Protein AF-B2CUY2-F1 (afdb_monomer_lite)

Organism: Arabidopsis thaliana (NCBI:txid3702)

Sequence (73 aa):
VNNPANLLSIAEETLAEFLCKATGTAVDWVQMIGMKPGPDSIGIVAVSRNCSGIAARACGLVSLEPMKVAEIL

Structure (mmCIF, N/CA/C/O backbone):
data_AF-B2CUY2-F1
#
_entry.id   AF-B2CUY2-F1
#
loop_
_atom_site.group_PDB
_atom_site.id
_atom_site.type_symbol
_atom_site.label_atom_id
_atom_site.label_alt_id
_atom_site.label_comp_id
_atom_site.label_asym_id
_atom_site.label_entity_id
_atom_site.label_seq_id
_atom_site.pdbx_PDB_ins_code
_atom_site.Cartn_x
_atom_site.Cartn_y
_atom_site.Cartn_z
_atom_site.occupancy
_atom_site.B_iso_or_equiv
_atom_site.auth_seq_id
_atom_site.auth_comp_id
_atom_site.auth_asym_id
_atom_site.auth_atom_id
_atom_site.pdbx_PDB_model_num
ATOM 1 N N . VAL A 1 1 ? 28.755 10.976 -1.472 1.00 50.66 1 VAL A N 1
ATOM 2 C CA . VAL A 1 1 ? 27.447 10.552 -0.912 1.00 50.66 1 VAL A CA 1
ATOM 3 C C . VAL A 1 1 ? 26.867 11.560 0.097 1.00 50.66 1 VAL A C 1
ATOM 5 O O . VAL A 1 1 ? 25.694 11.465 0.403 1.00 50.66 1 VAL A O 1
ATOM 8 N N . ASN A 1 2 ? 27.595 12.607 0.525 1.00 62.88 2 ASN A N 1
ATOM 9 C CA . ASN A 1 2 ? 27.136 13.523 1.589 1.00 62.88 2 ASN A CA 1
ATOM 10 C C . ASN A 1 2 ? 26.871 14.959 1.093 1.00 62.88 2 ASN A C 1
ATOM 12 O O . ASN A 1 2 ? 27.467 15.902 1.603 1.00 62.88 2 ASN A O 1
ATOM 16 N N . ASN A 1 3 ? 26.022 15.133 0.075 1.00 80.44 3 ASN A N 1
ATOM 17 C CA . ASN A 1 3 ? 25.513 16.457 -0.304 1.00 80.44 3 ASN A CA 1
ATOM 18 C C . ASN A 1 3 ? 24.006 16.506 0.006 1.00 80.44 3 ASN A C 1
ATOM 20 O O . ASN A 1 3 ? 23.278 15.688 -0.561 1.00 80.44 3 ASN A O 1
ATOM 24 N N . PRO A 1 4 ? 23.518 17.419 0.866 1.00 80.69 4 PRO A N 1
ATOM 25 C CA . PRO A 1 4 ? 22.094 17.523 1.193 1.00 80.69 4 PRO A CA 1
ATOM 26 C C . PRO A 1 4 ? 21.199 17.727 -0.039 1.00 80.69 4 PRO A C 1
ATOM 28 O O . PRO A 1 4 ? 20.092 17.200 -0.065 1.00 80.69 4 PRO A O 1
ATOM 31 N N . ALA A 1 5 ? 21.692 18.389 -1.093 1.00 86.19 5 ALA A N 1
ATOM 32 C CA . ALA A 1 5 ? 20.941 18.536 -2.345 1.00 86.19 5 ALA A CA 1
ATOM 33 C C . ALA A 1 5 ? 20.689 17.188 -3.050 1.00 86.19 5 ALA A C 1
ATOM 35 O O . ALA A 1 5 ? 19.621 16.969 -3.614 1.00 86.19 5 ALA A O 1
ATOM 36 N N . ASN A 1 6 ? 21.641 16.254 -2.969 1.00 89.31 6 ASN A N 1
ATOM 37 C CA . ASN A 1 6 ? 21.481 14.927 -3.564 1.00 89.31 6 ASN A CA 1
ATOM 38 C C . ASN A 1 6 ? 20.482 14.080 -2.764 1.00 89.31 6 ASN A C 1
ATOM 40 O O . ASN A 1 6 ? 19.722 13.320 -3.351 1.00 89.31 6 ASN A O 1
ATOM 44 N N . LEU A 1 7 ? 20.471 14.212 -1.432 1.00 92.56 7 LEU A N 1
ATOM 45 C CA . LEU A 1 7 ? 19.502 13.517 -0.579 1.00 92.56 7 LEU A CA 1
ATOM 46 C C . LEU A 1 7 ? 18.077 14.019 -0.819 1.00 92.56 7 LEU A C 1
ATOM 48 O O . LEU A 1 7 ? 17.156 13.209 -0.866 1.00 92.56 7 LEU A O 1
ATOM 52 N N . LEU A 1 8 ? 17.908 15.331 -1.011 1.00 92.62 8 LEU A N 1
ATOM 53 C CA . LEU A 1 8 ? 16.614 15.914 -1.359 1.00 92.62 8 LEU A CA 1
ATOM 54 C C . LEU A 1 8 ? 16.092 15.350 -2.686 1.00 92.62 8 LEU A C 1
ATOM 56 O O . LEU A 1 8 ? 14.967 14.868 -2.730 1.00 92.62 8 LEU A O 1
ATOM 60 N N . SER A 1 9 ? 16.932 15.314 -3.724 1.00 93.50 9 SER A N 1
ATOM 61 C CA . SER A 1 9 ? 16.553 14.746 -5.024 1.00 93.50 9 SER A CA 1
ATOM 62 C C . SER A 1 9 ? 16.130 13.274 -4.925 1.00 93.50 9 SER A C 1
ATOM 64 O O . SER A 1 9 ? 15.150 12.885 -5.552 1.00 93.50 9 SER A O 1
ATOM 66 N N . ILE A 1 10 ? 16.826 12.462 -4.119 1.00 93.25 10 ILE A N 1
ATOM 67 C CA . ILE A 1 10 ? 16.450 11.055 -3.887 1.00 93.25 10 ILE A CA 1
ATOM 68 C C . ILE A 1 10 ? 15.105 10.966 -3.159 1.00 93.25 10 ILE A C 1
ATOM 70 O O . ILE A 1 10 ? 14.277 10.119 -3.493 1.00 93.25 10 ILE A O 1
ATOM 74 N N . ALA A 1 11 ? 14.872 11.825 -2.164 1.00 94.12 11 ALA A N 1
ATOM 75 C CA . ALA A 1 11 ? 13.613 11.850 -1.427 1.00 94.12 11 ALA A CA 1
ATOM 76 C C . ALA A 1 11 ? 12.433 12.232 -2.333 1.00 94.12 11 ALA A C 1
ATOM 78 O O . ALA A 1 11 ? 11.379 11.604 -2.252 1.00 94.12 11 ALA A O 1
ATOM 79 N N . GLU A 1 12 ? 12.617 13.211 -3.219 1.00 95.38 12 GLU A N 1
ATOM 80 C CA . GLU A 1 12 ? 11.602 13.636 -4.188 1.00 95.38 12 GLU A CA 1
ATOM 81 C C . GLU A 1 12 ? 11.283 12.534 -5.206 1.00 95.38 12 GLU A C 1
ATOM 83 O O . GLU A 1 12 ? 10.110 12.230 -5.429 1.00 95.38 12 GLU A O 1
ATOM 88 N N . GLU A 1 13 ? 12.307 11.886 -5.768 1.00 92.62 13 GLU A N 1
ATOM 89 C CA . GLU A 1 13 ? 12.135 10.748 -6.680 1.00 92.62 13 GLU A CA 1
ATOM 90 C C . GLU A 1 13 ? 11.408 9.584 -5.989 1.00 92.62 13 GLU A C 1
ATOM 92 O O . GLU A 1 13 ? 10.430 9.051 -6.517 1.00 92.62 13 GLU A O 1
ATOM 97 N N . THR A 1 14 ? 11.818 9.250 -4.762 1.00 91.19 14 THR A N 1
ATOM 98 C CA . THR A 1 14 ? 11.201 8.178 -3.965 1.00 91.19 14 THR A CA 1
ATOM 99 C C . THR A 1 14 ? 9.744 8.496 -3.628 1.00 91.19 14 THR A C 1
ATOM 101 O O . THR A 1 14 ? 8.887 7.616 -3.710 1.00 91.19 14 THR A O 1
ATOM 104 N N . LEU A 1 15 ? 9.435 9.746 -3.265 1.00 92.38 15 LEU A N 1
ATOM 105 C CA . LEU A 1 15 ? 8.068 10.183 -2.983 1.00 92.38 15 LEU A CA 1
ATOM 106 C C . LEU A 1 15 ? 7.186 10.072 -4.230 1.00 92.38 15 LEU A C 1
ATOM 108 O O . LEU A 1 15 ? 6.075 9.546 -4.148 1.00 92.38 15 LEU A O 1
ATOM 112 N N . ALA A 1 16 ? 7.676 10.540 -5.380 1.00 89.94 16 ALA A N 1
ATOM 113 C CA . ALA A 1 16 ? 6.948 10.451 -6.640 1.00 89.94 16 ALA A CA 1
ATOM 114 C C . ALA A 1 16 ? 6.677 8.987 -7.024 1.00 89.94 16 ALA A C 1
ATOM 116 O O . ALA A 1 16 ? 5.542 8.631 -7.352 1.00 89.94 16 ALA A O 1
ATOM 117 N N . GLU A 1 17 ? 7.687 8.120 -6.917 1.00 86.62 17 GLU A N 1
ATOM 118 C CA . GLU A 1 17 ? 7.540 6.690 -7.187 1.00 86.62 17 GLU A CA 1
ATOM 119 C C . GLU A 1 17 ? 6.542 6.028 -6.222 1.00 86.62 17 GLU A C 1
ATOM 121 O O . GLU A 1 17 ? 5.673 5.259 -6.652 1.00 86.62 17 GLU A O 1
ATOM 126 N N . PHE A 1 18 ? 6.611 6.359 -4.930 1.00 87.38 18 PHE A N 1
ATOM 127 C CA . PHE A 1 18 ? 5.680 5.859 -3.922 1.00 87.38 18 PHE A CA 1
ATOM 128 C C . PHE A 1 18 ? 4.236 6.272 -4.225 1.00 87.38 18 PHE A C 1
ATOM 130 O O . PHE A 1 18 ? 3.358 5.412 -4.262 1.00 87.38 18 PHE A O 1
ATOM 137 N N . LEU A 1 19 ? 3.976 7.555 -4.491 1.00 87.50 19 LEU A N 1
ATOM 138 C CA . LEU A 1 19 ? 2.624 8.062 -4.756 1.00 87.50 19 LEU A CA 1
ATOM 139 C C . LEU A 1 19 ? 2.023 7.470 -6.039 1.00 87.50 19 LEU A C 1
ATOM 141 O O . LEU A 1 19 ? 0.850 7.080 -6.050 1.00 87.50 19 LEU A O 1
ATOM 145 N N . CYS A 1 20 ? 2.827 7.325 -7.096 1.00 84.25 20 CYS A N 1
ATOM 146 C CA . CYS A 1 20 ? 2.411 6.654 -8.331 1.00 84.25 20 CYS A CA 1
ATOM 147 C C . CYS A 1 20 ? 1.961 5.206 -8.079 1.00 84.25 20 CYS A C 1
ATOM 149 O O . CYS A 1 20 ? 0.951 4.763 -8.629 1.00 84.25 20 CYS A O 1
ATOM 151 N N . LYS A 1 21 ? 2.670 4.466 -7.216 1.00 85.44 21 LYS A N 1
ATOM 152 C CA . LYS 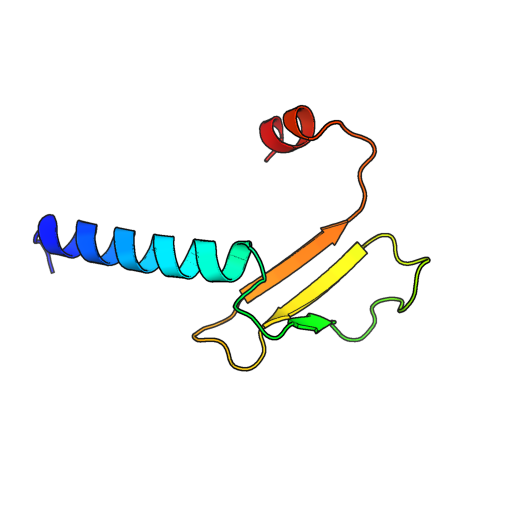A 1 21 ? 2.307 3.081 -6.872 1.00 85.44 21 LYS A CA 1
ATOM 153 C C . LYS A 1 21 ? 1.133 3.011 -5.892 1.00 85.44 21 LYS A C 1
ATOM 155 O O . LYS A 1 21 ? 0.242 2.184 -6.076 1.00 85.44 21 LYS A O 1
ATOM 160 N N . ALA A 1 22 ? 1.100 3.881 -4.883 1.00 83.00 22 ALA A N 1
ATOM 161 C CA . ALA A 1 22 ? 0.095 3.885 -3.819 1.00 83.00 22 ALA A CA 1
ATOM 162 C C . ALA A 1 22 ? -1.308 4.252 -4.322 1.00 83.00 22 ALA A C 1
ATOM 164 O O . ALA A 1 22 ? -2.298 3.668 -3.885 1.00 83.00 22 ALA A O 1
ATOM 165 N N . THR A 1 23 ? -1.400 5.169 -5.287 1.00 81.06 23 THR A N 1
ATOM 166 C CA . THR A 1 23 ? -2.676 5.513 -5.941 1.00 81.06 23 THR A CA 1
ATOM 167 C C . THR A 1 23 ? -3.200 4.393 -6.847 1.00 81.06 23 THR A C 1
ATOM 169 O O . THR A 1 23 ? -4.369 4.395 -7.228 1.00 81.06 23 THR A O 1
ATOM 172 N N . GLY A 1 24 ? -2.362 3.398 -7.159 1.00 69.81 24 GLY A N 1
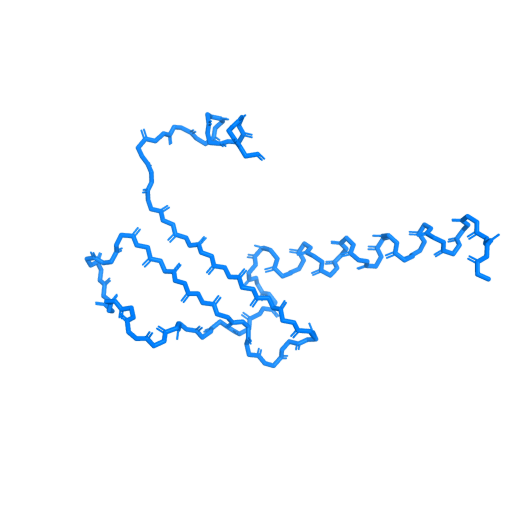ATOM 173 C CA . GLY A 1 24 ? -2.737 2.186 -7.882 1.00 69.81 24 GLY A CA 1
ATOM 174 C C . GLY A 1 24 ? -2.963 2.374 -9.382 1.00 69.81 24 GLY A C 1
ATOM 175 O O . GLY A 1 24 ? -3.319 1.400 -10.039 1.00 69.81 24 GLY A O 1
ATOM 176 N N . THR A 1 25 ? -2.750 3.578 -9.916 1.00 65.75 25 THR A N 1
ATOM 177 C CA . THR A 1 25 ? -2.982 3.937 -11.326 1.00 65.75 25 THR A CA 1
ATOM 178 C C . THR A 1 25 ? -1.839 3.514 -12.251 1.00 65.75 25 THR A C 1
ATOM 180 O O . THR A 1 25 ? -2.070 3.305 -13.438 1.00 65.75 25 THR A O 1
ATOM 183 N N . ALA A 1 26 ? -0.623 3.356 -11.720 1.00 68.62 26 ALA A N 1
ATOM 184 C CA . ALA A 1 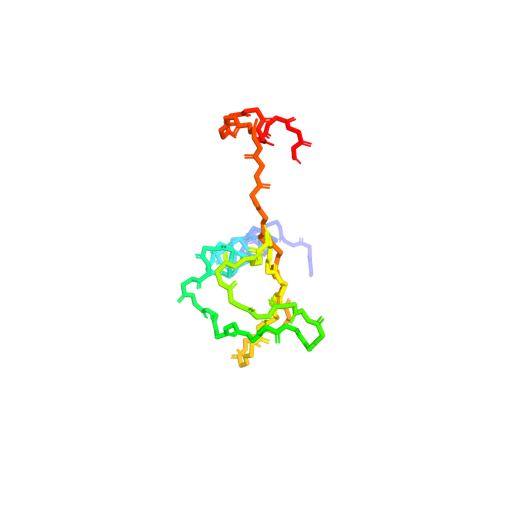26 ? 0.582 3.068 -12.502 1.00 68.62 26 ALA A CA 1
ATOM 185 C C . ALA A 1 26 ? 1.065 1.605 -12.422 1.00 68.62 26 ALA A C 1
ATOM 187 O O . ALA A 1 26 ? 2.162 1.299 -12.885 1.00 68.62 26 ALA A O 1
ATOM 188 N N . VAL A 1 27 ? 0.295 0.699 -11.805 1.00 84.19 27 VAL A N 1
ATOM 189 C CA . VAL A 1 27 ? 0.749 -0.663 -11.475 1.00 84.19 27 VAL A CA 1
ATOM 190 C C . VAL A 1 27 ? -0.230 -1.712 -12.004 1.00 84.19 27 VAL A C 1
ATOM 192 O O . VAL A 1 27 ? -1.416 -1.659 -11.686 1.00 84.19 27 VAL A O 1
ATOM 195 N N . ASP A 1 28 ? 0.273 -2.694 -12.764 1.00 89.19 28 ASP A N 1
ATOM 196 C CA . ASP A 1 28 ? -0.489 -3.905 -13.103 1.00 89.19 28 ASP A CA 1
ATOM 197 C C . ASP A 1 28 ? -0.596 -4.786 -11.851 1.00 89.19 28 ASP A C 1
ATOM 199 O O . ASP A 1 28 ? 0.409 -5.290 -11.347 1.00 89.19 28 ASP A O 1
ATOM 203 N N . TRP A 1 29 ? -1.802 -4.933 -11.303 1.00 88.19 29 TRP A N 1
ATOM 204 C CA . TRP A 1 29 ? -2.032 -5.665 -10.059 1.00 88.19 29 TRP A CA 1
ATOM 205 C C . TRP A 1 29 ? -2.436 -7.108 -10.334 1.00 88.19 29 TRP A C 1
ATOM 207 O O . TRP A 1 29 ? -3.419 -7.380 -11.021 1.00 88.19 29 TRP A O 1
ATOM 217 N N . VAL A 1 30 ? -1.737 -8.044 -9.698 1.00 90.25 30 VAL A N 1
ATOM 218 C CA . VAL A 1 30 ? -2.066 -9.470 -9.741 1.00 90.25 30 VAL A CA 1
ATOM 219 C C . VAL A 1 30 ? -2.492 -9.915 -8.358 1.00 90.25 30 VAL A C 1
ATOM 221 O O . VAL A 1 30 ? -1.732 -9.806 -7.395 1.00 90.25 30 VAL A O 1
ATOM 224 N N . GLN A 1 31 ? -3.715 -10.426 -8.253 1.00 88.62 31 GLN A N 1
ATOM 225 C CA . GLN A 1 31 ? -4.226 -10.975 -7.003 1.00 88.62 31 GLN A CA 1
ATOM 226 C C . GLN A 1 31 ? -3.426 -12.218 -6.590 1.00 88.62 31 GLN A C 1
ATOM 228 O O . GLN A 1 31 ? -3.098 -13.067 -7.421 1.00 88.62 31 GLN A O 1
ATOM 233 N N . MET A 1 32 ? -3.120 -12.330 -5.298 1.00 89.81 32 MET A N 1
ATOM 234 C CA . MET A 1 32 ? -2.417 -13.493 -4.760 1.00 89.81 32 MET A CA 1
ATOM 235 C C . MET A 1 32 ? -3.275 -14.763 -4.839 1.00 89.81 32 MET A C 1
ATOM 237 O O . MET A 1 32 ? -4.490 -14.732 -4.626 1.00 89.81 32 MET A O 1
ATOM 241 N N . ILE A 1 33 ? -2.621 -15.898 -5.109 1.00 83.69 33 ILE A N 1
ATOM 242 C CA . ILE A 1 33 ? -3.271 -17.213 -5.152 1.00 83.69 33 ILE A CA 1
ATOM 243 C C . ILE A 1 33 ? -3.844 -17.594 -3.779 1.00 83.69 33 ILE A C 1
ATOM 245 O O . ILE A 1 33 ? -3.274 -17.261 -2.742 1.00 83.69 33 ILE A O 1
ATOM 249 N N . GLY A 1 34 ? -4.975 -18.303 -3.769 1.00 84.06 34 GLY A N 1
ATOM 250 C CA . GLY A 1 34 ? -5.634 -18.760 -2.537 1.00 84.06 34 GLY A CA 1
ATOM 251 C C . GLY A 1 34 ? -6.570 -17.740 -1.878 1.00 84.06 34 GLY A C 1
ATOM 252 O O . GLY A 1 34 ? -7.242 -18.078 -0.908 1.00 84.06 34 GLY A O 1
ATOM 253 N N . MET A 1 35 ? -6.669 -16.517 -2.407 1.00 83.81 35 MET A N 1
ATOM 254 C CA . MET A 1 35 ? -7.714 -15.567 -2.008 1.00 83.81 35 MET A CA 1
ATOM 255 C C . MET A 1 35 ? -9.071 -15.976 -2.599 1.00 83.81 35 MET A C 1
ATOM 257 O O . MET A 1 35 ? -9.127 -16.423 -3.746 1.00 83.81 35 MET A O 1
ATOM 261 N N . LYS A 1 36 ? -10.170 -15.803 -1.844 1.00 81.00 36 LYS A N 1
ATOM 262 C CA . LYS A 1 36 ? -11.533 -16.037 -2.354 1.00 81.00 36 LYS A CA 1
ATOM 263 C C . LYS A 1 36 ? -11.821 -15.021 -3.475 1.00 81.00 36 LYS A C 1
ATOM 265 O O . LYS A 1 36 ? -11.804 -13.822 -3.203 1.00 81.00 36 LYS A O 1
ATOM 270 N N . PRO A 1 37 ? -12.078 -15.453 -4.720 1.00 72.12 37 PRO A N 1
ATOM 271 C CA . PRO A 1 37 ? -12.494 -14.540 -5.773 1.00 72.12 37 PRO A CA 1
ATOM 272 C C . PRO A 1 37 ? -13.975 -14.171 -5.606 1.00 72.12 37 PRO A C 1
ATOM 274 O O . PRO A 1 37 ? -14.774 -14.969 -5.110 1.00 72.12 37 PRO A O 1
ATOM 277 N N . GLY A 1 38 ? -14.352 -12.981 -6.072 1.00 70.19 38 GLY A N 1
ATOM 278 C CA . GLY A 1 38 ? -15.751 -12.579 -6.220 1.00 70.19 38 GLY A CA 1
ATOM 279 C C . GLY A 1 38 ? -16.246 -11.519 -5.227 1.00 70.19 38 GLY A C 1
ATOM 280 O O . GLY A 1 38 ? -15.515 -11.110 -4.325 1.00 70.19 38 GLY A O 1
ATOM 281 N N . PRO A 1 39 ? -17.495 -11.057 -5.413 1.00 69.38 39 PRO A N 1
ATOM 282 C CA . PRO A 1 39 ? -18.078 -9.921 -4.691 1.00 69.38 39 PRO A CA 1
ATOM 283 C C . PRO A 1 39 ? -18.248 -10.163 -3.185 1.00 69.38 39 PRO A C 1
ATOM 285 O O . PRO A 1 39 ? -18.346 -9.208 -2.425 1.00 69.38 39 PRO A O 1
ATOM 288 N N . ASP A 1 40 ? -18.222 -11.424 -2.747 1.00 75.75 40 ASP A N 1
ATOM 289 C CA . ASP A 1 40 ? -18.261 -11.796 -1.329 1.00 75.75 40 ASP A CA 1
ATOM 290 C C . ASP A 1 40 ? -16.900 -11.653 -0.626 1.00 75.75 40 ASP A C 1
ATOM 292 O O . ASP A 1 40 ? -16.785 -11.966 0.563 1.00 75.75 40 ASP A O 1
ATOM 296 N N . SER A 1 41 ? -15.832 -11.295 -1.347 1.00 77.06 41 SER A N 1
ATOM 297 C CA . SER A 1 41 ? -14.526 -11.102 -0.726 1.00 77.06 41 SER A CA 1
ATOM 298 C C . SER A 1 41 ? -14.512 -9.795 0.062 1.00 77.06 41 SER A C 1
ATOM 300 O O . SER A 1 41 ? -14.704 -8.717 -0.492 1.00 77.06 41 SER A O 1
ATOM 302 N N . ILE A 1 42 ? -14.235 -9.886 1.363 1.00 76.94 42 ILE A N 1
ATOM 303 C CA . ILE A 1 42 ? -14.162 -8.727 2.272 1.00 76.94 42 ILE A CA 1
ATOM 304 C C . ILE A 1 42 ? -12.842 -7.958 2.089 1.00 76.94 42 ILE A C 1
ATOM 306 O O . ILE A 1 42 ? -12.706 -6.822 2.544 1.00 76.94 42 ILE A O 1
ATOM 310 N N . GLY A 1 43 ? -11.875 -8.549 1.381 1.00 83.62 43 GLY A N 1
ATOM 311 C CA . GLY A 1 43 ? -10.621 -7.894 1.051 1.00 83.62 43 GLY A CA 1
ATOM 312 C C . GLY A 1 43 ? -9.887 -8.499 -0.139 1.00 83.62 43 GLY A C 1
ATOM 313 O O . GLY A 1 43 ? -10.254 -9.549 -0.665 1.00 83.62 43 GLY A O 1
ATOM 314 N N . ILE A 1 44 ? -8.838 -7.811 -0.576 1.00 86.94 44 ILE A N 1
ATOM 315 C CA . ILE A 1 44 ? -7.936 -8.244 -1.644 1.00 86.94 44 ILE A CA 1
ATOM 316 C C . ILE A 1 44 ? -6.494 -8.096 -1.180 1.00 86.94 44 ILE A C 1
ATOM 318 O O . ILE A 1 44 ? -6.161 -7.131 -0.496 1.00 86.94 44 ILE A O 1
ATOM 322 N N . VAL A 1 45 ? -5.637 -9.024 -1.598 1.00 89.38 45 VAL A N 1
ATOM 323 C CA . VAL A 1 45 ? -4.183 -8.861 -1.538 1.00 89.38 45 VAL A CA 1
ATOM 324 C C . VAL A 1 45 ? -3.647 -9.045 -2.947 1.00 89.38 45 VAL A C 1
ATOM 326 O O . VAL A 1 45 ? -3.919 -10.063 -3.592 1.00 89.38 45 VAL A O 1
ATOM 329 N N . ALA A 1 46 ? -2.928 -8.045 -3.441 1.00 89.88 46 ALA A N 1
ATOM 330 C CA . ALA A 1 46 ? -2.367 -8.051 -4.781 1.00 89.88 46 ALA A CA 1
ATOM 331 C C . ALA A 1 46 ? -0.927 -7.547 -4.774 1.00 89.88 46 ALA A C 1
ATOM 333 O O . ALA A 1 46 ? -0.548 -6.704 -3.958 1.00 89.88 46 ALA A O 1
ATOM 334 N N . VAL A 1 47 ? -0.143 -8.060 -5.712 1.00 91.00 47 VAL A N 1
ATOM 335 C CA . VAL A 1 47 ? 1.250 -7.676 -5.937 1.00 91.00 47 VAL A CA 1
ATOM 336 C C . VAL A 1 47 ? 1.401 -7.079 -7.327 1.00 91.00 47 VAL A C 1
ATOM 338 O O . VAL A 1 47 ? 0.658 -7.424 -8.248 1.00 91.00 47 VAL A O 1
ATOM 341 N N . SER A 1 48 ? 2.350 -6.166 -7.478 1.00 90.81 48 SER A N 1
ATOM 342 C CA . SER A 1 48 ? 2.665 -5.548 -8.759 1.00 90.81 48 SER A CA 1
ATOM 343 C C . SER A 1 48 ? 3.291 -6.549 -9.720 1.00 90.81 48 SER A C 1
ATOM 345 O O . SER A 1 48 ? 4.239 -7.252 -9.359 1.00 90.81 48 SER A O 1
ATOM 347 N N . ARG A 1 49 ? 2.849 -6.530 -10.972 1.00 89.44 49 ARG A N 1
ATOM 348 C CA . ARG A 1 49 ? 3.540 -7.127 -12.110 1.00 89.44 49 ARG A CA 1
ATOM 349 C C . ARG A 1 49 ? 4.173 -6.013 -12.944 1.00 89.44 49 ARG A C 1
ATOM 351 O O . ARG A 1 49 ? 3.636 -4.915 -13.025 1.00 89.44 49 ARG A O 1
ATOM 358 N N . ASN A 1 50 ? 5.334 -6.290 -13.542 1.00 86.31 50 ASN A N 1
ATOM 359 C CA . ASN A 1 50 ? 6.020 -5.379 -14.471 1.00 86.31 50 ASN A CA 1
ATOM 360 C C . ASN A 1 50 ? 6.334 -3.973 -13.909 1.00 86.31 50 ASN A C 1
ATOM 362 O O . ASN A 1 50 ? 6.482 -3.023 -14.670 1.00 86.31 50 ASN A O 1
ATOM 366 N N . CYS A 1 51 ? 6.471 -3.841 -12.589 1.00 83.62 51 CYS A N 1
ATOM 367 C CA . CYS A 1 51 ? 6.852 -2.599 -11.922 1.00 83.62 51 CYS A CA 1
ATOM 368 C C . CYS A 1 51 ? 8.353 -2.604 -11.581 1.00 83.62 51 CYS A C 1
ATOM 370 O O . CYS A 1 51 ? 8.930 -3.667 -11.354 1.00 83.62 51 CYS A O 1
ATOM 372 N N . SER A 1 52 ? 8.984 -1.426 -11.504 1.00 82.69 52 SER A N 1
ATOM 373 C CA . SER A 1 52 ? 10.300 -1.294 -10.862 1.00 82.69 52 SER A CA 1
ATOM 374 C C . SER A 1 52 ? 10.173 -1.651 -9.376 1.00 82.69 52 SER A C 1
ATOM 376 O O . SER A 1 52 ? 9.317 -1.101 -8.674 1.00 82.69 52 SER A O 1
ATOM 378 N N . GLY A 1 53 ? 10.973 -2.604 -8.895 1.00 84.06 53 GLY A N 1
ATOM 379 C CA . GLY A 1 53 ? 10.852 -3.150 -7.540 1.00 84.06 53 GLY A CA 1
ATOM 380 C C . GLY A 1 53 ? 9.574 -3.972 -7.317 1.00 84.06 53 GLY A C 1
ATOM 381 O O . GLY A 1 53 ? 9.008 -4.542 -8.246 1.00 84.06 53 GLY A O 1
ATOM 382 N N . ILE A 1 54 ? 9.125 -4.054 -6.062 1.00 83.38 54 ILE A N 1
ATOM 383 C CA . ILE A 1 54 ? 7.907 -4.778 -5.672 1.00 83.38 54 ILE A CA 1
ATOM 384 C C . ILE A 1 54 ? 6.977 -3.812 -4.941 1.00 83.38 54 ILE A C 1
ATOM 386 O O . ILE A 1 54 ? 7.380 -3.194 -3.958 1.00 83.38 54 ILE A O 1
ATOM 390 N N . ALA A 1 55 ? 5.728 -3.715 -5.393 1.00 88.38 55 ALA A N 1
ATOM 391 C CA . ALA A 1 55 ? 4.642 -3.116 -4.629 1.00 88.38 55 ALA A CA 1
ATOM 392 C C . ALA A 1 55 ? 3.608 -4.182 -4.266 1.00 88.38 55 ALA A C 1
ATOM 394 O O . ALA A 1 55 ? 3.314 -5.086 -5.049 1.00 88.38 55 ALA A O 1
ATOM 395 N N . ALA A 1 56 ? 3.038 -4.058 -3.075 1.00 89.62 56 ALA A N 1
ATOM 396 C CA . ALA A 1 56 ? 1.933 -4.879 -2.614 1.00 89.62 56 ALA A CA 1
ATOM 397 C C . ALA A 1 56 ? 0.825 -3.968 -2.091 1.00 89.62 56 ALA A C 1
ATOM 399 O O . ALA A 1 56 ? 1.099 -2.903 -1.535 1.00 89.62 56 ALA A O 1
ATOM 400 N N . ARG A 1 57 ? -0.424 -4.395 -2.256 1.00 86.44 57 ARG A N 1
ATOM 401 C CA . ARG A 1 57 ? -1.585 -3.731 -1.668 1.00 86.44 57 ARG A CA 1
ATOM 402 C C . ARG A 1 57 ? -2.477 -4.748 -0.985 1.00 86.44 57 ARG A C 1
ATOM 404 O O . ARG A 1 57 ? -2.729 -5.824 -1.528 1.00 86.44 57 ARG A O 1
ATOM 411 N N . ALA A 1 58 ? -2.985 -4.359 0.174 1.00 88.44 58 ALA A N 1
ATOM 412 C CA . ALA A 1 58 ? -4.082 -5.025 0.845 1.00 88.44 58 ALA A CA 1
ATOM 413 C C . ALA A 1 58 ? -5.239 -4.029 0.946 1.00 88.44 58 ALA A C 1
ATOM 415 O O . ALA A 1 58 ? -5.037 -2.880 1.335 1.00 88.44 58 ALA A O 1
ATOM 416 N N . CYS A 1 59 ? -6.440 -4.438 0.556 1.00 86.56 59 CYS A N 1
ATOM 417 C CA . CYS A 1 59 ? -7.640 -3.627 0.743 1.00 86.56 59 CYS A CA 1
ATOM 418 C C . CYS A 1 59 ? -8.665 -4.451 1.502 1.00 86.56 59 CYS A C 1
ATOM 420 O O . CYS A 1 59 ? -8.781 -5.649 1.262 1.00 86.56 59 CYS A O 1
ATOM 422 N N . GLY A 1 60 ? -9.406 -3.809 2.392 1.00 86.88 60 GLY A N 1
ATOM 423 C CA . GLY A 1 60 ? -10.476 -4.436 3.149 1.00 86.88 60 GLY A CA 1
ATOM 424 C C . GLY A 1 60 ? -11.554 -3.419 3.480 1.00 86.88 60 GLY A C 1
ATOM 425 O O . GLY A 1 60 ? -11.296 -2.213 3.489 1.00 86.88 60 GLY A O 1
ATOM 426 N N . LEU A 1 61 ? -12.763 -3.907 3.727 1.00 87.19 61 LEU A N 1
ATOM 427 C CA . LEU A 1 61 ? -13.857 -3.079 4.220 1.00 87.19 61 LEU A CA 1
ATOM 428 C C . LEU A 1 61 ? -13.772 -2.958 5.744 1.00 87.19 61 LEU A C 1
ATOM 430 O O . LEU A 1 61 ? -13.576 -3.950 6.443 1.00 87.19 61 LEU A O 1
ATOM 434 N N . VAL A 1 62 ? -13.953 -1.742 6.254 1.00 89.75 62 VAL A N 1
ATOM 435 C CA . VAL A 1 62 ? -14.012 -1.445 7.690 1.00 89.75 62 VAL A CA 1
ATOM 436 C C . VAL A 1 62 ? -15.243 -0.598 7.988 1.00 89.75 62 VAL A C 1
ATOM 438 O O . VAL A 1 62 ? -15.649 0.230 7.176 1.00 89.75 62 VAL A O 1
ATOM 441 N N . SER A 1 63 ? -15.843 -0.787 9.160 1.00 93.56 63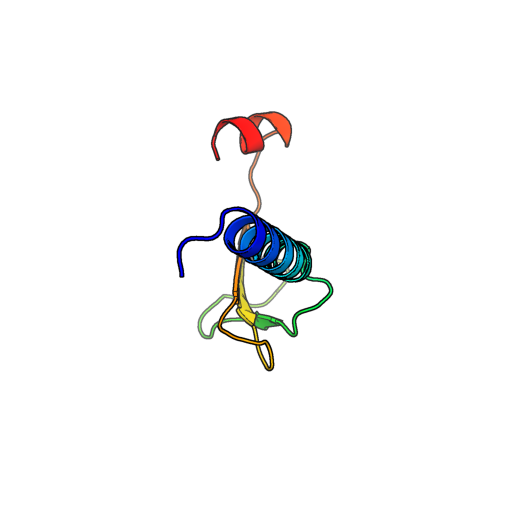 SER A N 1
ATOM 442 C CA . SER A 1 63 ? -17.031 -0.038 9.595 1.00 93.56 63 SER A CA 1
ATOM 443 C C . SER A 1 63 ? -16.653 1.241 10.351 1.00 93.56 63 SER A C 1
ATOM 445 O O . SER A 1 63 ? -17.134 1.477 11.456 1.00 93.56 63 SER A O 1
ATOM 447 N N . LEU A 1 64 ? -15.754 2.046 9.775 1.00 95.69 64 LEU A N 1
ATOM 448 C CA . LEU A 1 64 ? -15.255 3.299 10.351 1.00 95.69 64 LEU A CA 1
ATOM 449 C C . LEU A 1 64 ? -15.292 4.428 9.316 1.00 95.69 64 LEU A C 1
ATOM 451 O O . LEU A 1 64 ? -15.160 4.195 8.117 1.00 95.69 64 LEU A O 1
ATOM 455 N N . GLU A 1 65 ? -15.437 5.665 9.789 1.00 96.75 65 GLU A N 1
ATOM 456 C CA . GLU A 1 65 ? -15.290 6.856 8.947 1.00 96.75 65 GLU A CA 1
ATOM 457 C C . GLU A 1 65 ? -13.821 7.045 8.525 1.00 96.75 65 GLU A C 1
ATOM 459 O O . GLU A 1 65 ? -12.927 6.754 9.325 1.00 96.75 65 GLU A O 1
ATOM 464 N N . PRO A 1 66 ? -13.539 7.594 7.326 1.00 93.00 66 PRO A N 1
ATOM 465 C CA . PRO A 1 66 ? -12.171 7.717 6.812 1.00 93.00 66 PRO A CA 1
ATOM 466 C C . PRO A 1 66 ? -11.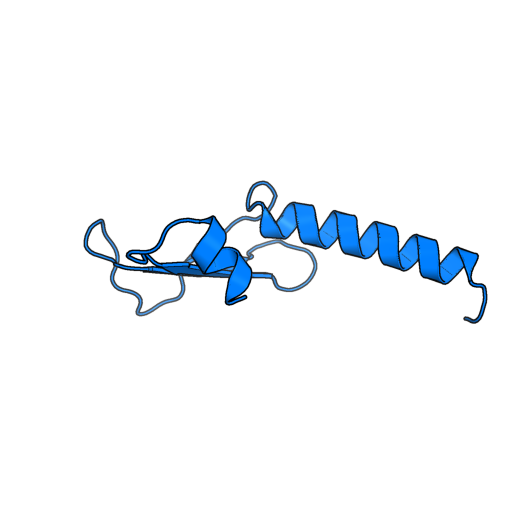190 8.433 7.750 1.00 93.00 66 PRO A C 1
ATOM 468 O O . PRO A 1 66 ? -10.044 8.016 7.865 1.00 93.00 66 PRO A O 1
ATOM 471 N N . MET A 1 67 ? -11.639 9.475 8.459 1.00 96.44 67 MET A N 1
ATOM 472 C CA . MET A 1 67 ? -10.797 10.212 9.409 1.00 96.44 67 MET A CA 1
ATOM 473 C C . MET A 1 67 ? -10.354 9.330 10.585 1.00 96.44 67 MET A C 1
ATOM 475 O O . MET A 1 67 ? -9.182 9.332 10.934 1.00 96.44 67 MET A O 1
ATOM 479 N N . LYS A 1 68 ? -11.256 8.498 11.124 1.00 96.81 68 LYS A N 1
ATOM 480 C CA . LYS A 1 68 ? -10.933 7.554 12.207 1.00 96.81 68 LYS A CA 1
ATOM 481 C C . LYS A 1 68 ? -9.965 6.469 11.748 1.00 96.81 68 LYS A C 1
ATOM 483 O O . LYS A 1 68 ? -9.154 6.003 12.533 1.00 96.81 68 LYS A O 1
ATOM 488 N N . VAL A 1 69 ? -10.048 6.061 10.480 1.00 95.06 69 VAL A N 1
ATOM 489 C CA . VAL A 1 69 ? -9.072 5.134 9.890 1.00 95.06 69 VAL A CA 1
ATOM 490 C C . VAL A 1 69 ? -7.697 5.799 9.796 1.00 95.06 69 VAL A C 1
ATOM 492 O O . VAL A 1 69 ? 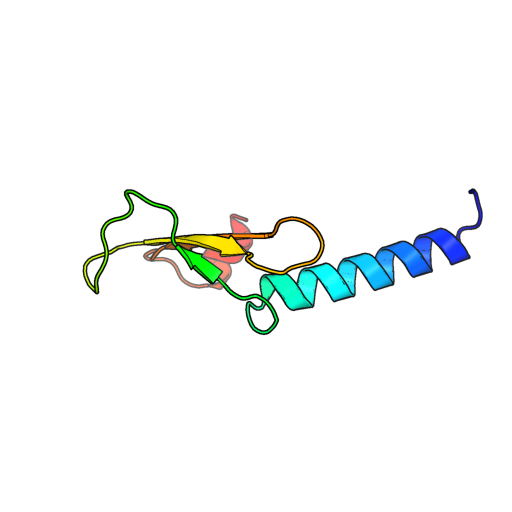-6.709 5.183 10.177 1.00 95.06 69 VAL A O 1
ATOM 495 N N . ALA A 1 70 ? -7.635 7.052 9.336 1.00 93.31 70 ALA A N 1
ATOM 496 C CA . ALA A 1 70 ? -6.385 7.800 9.202 1.00 93.31 70 ALA A CA 1
ATOM 497 C C . ALA A 1 70 ? -5.705 8.118 10.545 1.00 93.31 70 ALA A C 1
ATOM 499 O O . ALA A 1 70 ? -4.495 8.261 10.578 1.00 93.31 70 ALA A O 1
ATOM 500 N N . GLU A 1 71 ? -6.453 8.221 11.645 1.00 95.88 71 GLU A N 1
ATOM 501 C CA . GLU A 1 71 ? -5.884 8.410 12.990 1.00 95.88 71 GLU A CA 1
ATOM 502 C C . GLU A 1 71 ? -5.248 7.136 13.573 1.00 95.88 71 GLU A C 1
ATOM 504 O O . GLU A 1 71 ? -4.425 7.221 14.483 1.00 95.88 71 GLU A O 1
ATOM 509 N N . ILE A 1 72 ? -5.654 5.956 13.093 1.00 94.75 72 ILE A N 1
ATOM 510 C CA . ILE A 1 72 ? -5.162 4.656 13.579 1.00 94.75 72 ILE A CA 1
ATOM 511 C C . ILE A 1 72 ? -3.896 4.209 12.823 1.00 94.75 72 ILE A C 1
ATOM 513 O O . ILE A 1 72 ? -3.130 3.402 13.354 1.00 94.75 72 ILE A O 1
ATOM 517 N N . LEU A 1 73 ? -3.699 4.694 11.593 1.00 87.44 73 LEU A N 1
ATOM 518 C CA . LEU A 1 73 ? -2.603 4.328 10.685 1.00 87.44 73 LEU A CA 1
ATOM 519 C C . LEU A 1 73 ? -1.461 5.348 10.726 1.00 87.44 73 LEU A C 1
ATOM 521 O O . LEU A 1 73 ? -0.298 4.894 10.655 1.00 87.44 73 LEU A O 1
#

InterPro domains:
  IPR002913 START domain [PF01852] (10-72)
  IPR044830 Class III homeodomain-leucine zipper family [PTHR45950] (3-73)

Secondary structure (DSSP, 8-state):
---HHHHHHHHHHHHHHHHHHHTSSS-EEEEPTTSPPSTT-SEEEEEEES-SS--EEEEE--SS-HHHHHHH-

pLDDT: mean 85.81, std 8.63, range [50.66, 96.81]

Radius of gyration: 16.48 Å; chains: 1; bounding box: 46×37×28 Å

Foldseek 3Di:
DDDVVVVVVVVVVVVVLCVCVVVPVNFDWDWDPPQDDDPPRQKTWTWGDPDDDIDIDIDGDDPDDPVVVVVVD